Protein AF-A0AAW7YS02-F1 (afdb_monomer_lite)

InterPro domains:
  IPR007696 DNA mismatch repair protein MutS, core [PF05192] (86-128)
  IPR00786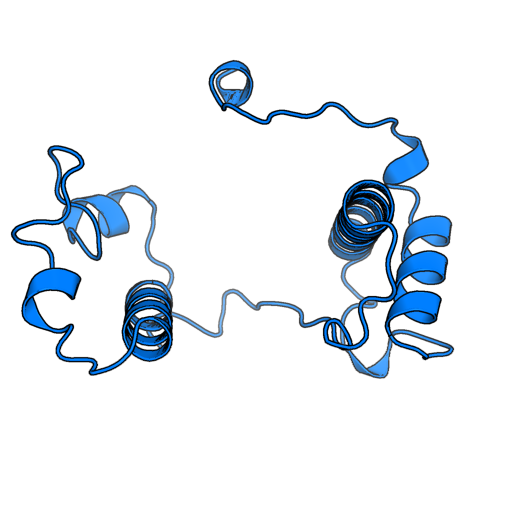0 DNA mismatch repair protein MutS, connector domain [PF05188] (4-68)
  IPR036187 DNA mismatch repair protein MutS, core domain superfamily [SSF48334] (83-128)
  IPR036678 MutS, connector domain superfamily [G3DSA:3.30.420.110] (1-76)
  IPR036678 MutS, connector domain superfamily [SSF53150] (12-96)
  IPR045076 DNA mismatch repair MutS [PTHR11361] (10-128)

Structure (mmCIF, N/CA/C/O backbone):
data_AF-A0AAW7YS02-F1
#
_entry.id   AF-A0AAW7YS02-F1
#
loop_
_atom_site.group_PDB
_atom_site.id
_atom_site.type_symbol
_atom_site.label_atom_id
_atom_site.label_alt_id
_atom_site.label_comp_id
_atom_site.label_asym_id
_atom_site.label_entity_id
_atom_site.label_seq_id
_atom_site.pdbx_PDB_ins_code
_atom_site.Cartn_x
_atom_site.Cartn_y
_atom_site.Cartn_z
_atom_site.occupancy
_atom_site.B_iso_or_equiv
_atom_site.auth_seq_id
_atom_site.auth_comp_id
_atom_site.auth_asym_id
_atom_site.auth_atom_id
_atom_site.pdbx_PDB_model_num
ATOM 1 N N . SER A 1 1 ? 22.810 3.165 9.336 1.00 63.69 1 SER A N 1
ATOM 2 C CA . SER A 1 1 ? 21.941 2.077 8.844 1.00 63.69 1 SER A CA 1
ATOM 3 C C . SER A 1 1 ? 21.415 2.472 7.471 1.00 63.69 1 SER A C 1
ATOM 5 O O . SER A 1 1 ? 21.149 3.651 7.264 1.00 63.69 1 SER A O 1
ATOM 7 N N . GLU A 1 2 ? 21.304 1.530 6.529 1.00 58.25 2 GLU A N 1
ATOM 8 C CA . GLU A 1 2 ? 20.972 1.745 5.098 1.00 58.25 2 GLU A CA 1
ATOM 9 C C . GLU A 1 2 ? 19.695 2.572 4.839 1.00 58.25 2 GLU A C 1
ATOM 11 O O . GLU A 1 2 ? 19.515 3.148 3.770 1.00 58.25 2 GLU A O 1
ATOM 16 N N . LEU A 1 3 ? 18.833 2.706 5.847 1.00 61.81 3 LEU A N 1
ATOM 17 C CA . LEU A 1 3 ? 17.582 3.458 5.795 1.00 61.81 3 LEU A CA 1
ATOM 18 C C . LEU A 1 3 ? 17.759 4.982 5.646 1.00 61.81 3 LEU A C 1
ATOM 20 O O . LEU A 1 3 ? 16.847 5.647 5.163 1.00 61.81 3 LEU A O 1
ATOM 24 N N . GLN A 1 4 ? 18.914 5.551 6.011 1.00 66.25 4 GLN A N 1
ATOM 25 C CA . GLN A 1 4 ? 19.155 7.003 5.910 1.00 66.25 4 GLN A CA 1
ATOM 26 C C . GLN A 1 4 ? 19.288 7.515 4.466 1.00 66.25 4 GLN A C 1
ATOM 28 O O . GLN A 1 4 ? 19.169 8.716 4.236 1.00 66.25 4 GLN A O 1
ATOM 33 N N . ALA A 1 5 ? 19.515 6.626 3.494 1.00 70.62 5 ALA A N 1
ATOM 34 C CA . ALA A 1 5 ? 19.680 6.993 2.089 1.00 70.62 5 ALA A CA 1
ATOM 35 C C . ALA A 1 5 ? 18.346 7.213 1.344 1.00 70.62 5 ALA A C 1
ATOM 37 O O . ALA A 1 5 ? 18.346 7.698 0.211 1.00 70.62 5 ALA A O 1
ATOM 38 N N . TYR A 1 6 ? 17.203 6.874 1.953 1.00 72.69 6 TYR A N 1
ATOM 39 C CA . TYR A 1 6 ? 15.895 6.990 1.307 1.00 72.69 6 TYR A CA 1
ATOM 40 C C . TYR A 1 6 ? 15.325 8.405 1.431 1.00 72.69 6 TYR A C 1
ATOM 42 O O . TYR A 1 6 ? 15.066 8.918 2.523 1.00 72.69 6 TYR A O 1
ATOM 50 N N . LYS A 1 7 ? 15.071 9.039 0.282 1.00 74.50 7 LYS A N 1
ATOM 51 C CA . LYS A 1 7 ? 14.380 10.330 0.222 1.00 74.50 7 LYS A CA 1
ATOM 52 C C . LYS A 1 7 ? 12.944 10.160 0.734 1.00 74.50 7 LYS A C 1
ATOM 54 O O . LYS A 1 7 ? 12.230 9.279 0.270 1.00 74.50 7 LYS A O 1
ATOM 59 N N . GLY A 1 8 ? 12.527 11.011 1.671 1.00 77.00 8 GLY A N 1
ATOM 60 C CA . GLY A 1 8 ? 11.202 10.929 2.299 1.00 77.00 8 GLY A CA 1
ATOM 61 C C . GLY A 1 8 ? 11.150 10.109 3.592 1.00 77.00 8 GLY A C 1
ATOM 62 O O . GLY A 1 8 ? 10.062 9.914 4.127 1.00 77.00 8 GLY A O 1
ATOM 63 N N . LEU A 1 9 ? 12.296 9.663 4.127 1.00 84.81 9 LEU A N 1
ATOM 64 C CA . LEU A 1 9 ? 12.353 9.059 5.457 1.00 84.81 9 LEU A CA 1
ATOM 65 C C . LEU A 1 9 ? 11.858 10.063 6.512 1.00 84.81 9 LEU A C 1
ATOM 67 O O . LEU A 1 9 ? 12.483 11.102 6.738 1.00 84.81 9 LEU A O 1
ATOM 71 N N . ARG A 1 10 ? 10.748 9.737 7.176 1.00 84.75 10 ARG A N 1
ATOM 72 C CA . ARG A 1 10 ? 10.177 10.539 8.261 1.00 84.75 10 ARG A CA 1
ATOM 73 C C . ARG A 1 10 ? 10.207 9.736 9.552 1.00 84.75 10 ARG A C 1
ATOM 75 O O . ARG A 1 10 ? 9.611 8.668 9.637 1.00 84.75 10 ARG A O 1
ATOM 82 N N . ARG A 1 11 ? 10.897 10.262 10.563 1.00 84.94 11 ARG A N 1
ATOM 83 C CA . ARG A 1 11 ? 10.845 9.708 11.917 1.00 84.94 11 ARG A CA 1
ATOM 84 C C . ARG A 1 11 ? 9.594 10.239 12.608 1.00 84.94 11 ARG A C 1
ATOM 86 O O . ARG A 1 11 ? 9.372 11.448 12.611 1.00 84.94 11 ARG A O 1
ATOM 93 N N . LEU A 1 12 ? 8.799 9.330 13.150 1.00 85.94 12 LEU A N 1
ATOM 94 C CA . LEU A 1 12 ? 7.547 9.624 13.843 1.00 85.94 12 LEU A CA 1
ATOM 95 C C . LEU A 1 12 ? 7.706 9.314 15.331 1.00 85.94 12 LEU A C 1
ATOM 97 O O . LEU A 1 12 ? 8.626 8.581 15.715 1.00 85.94 12 LEU A O 1
ATOM 101 N N . GLY A 1 13 ? 6.858 9.916 16.162 1.00 86.62 13 GLY A N 1
ATOM 102 C CA . GLY A 1 13 ? 6.846 9.617 17.593 1.00 86.62 13 GLY A CA 1
ATOM 103 C C . GLY A 1 13 ? 6.348 8.196 17.854 1.00 86.62 13 GLY A C 1
ATOM 104 O O . GLY A 1 13 ? 5.510 7.692 17.116 1.00 86.62 13 GLY A O 1
ATOM 105 N N . GLU A 1 14 ? 6.826 7.545 18.917 1.00 87.19 14 GLU A N 1
ATOM 106 C CA . GLU A 1 14 ? 6.367 6.190 19.281 1.00 87.19 14 GLU A CA 1
ATOM 107 C C . GLU A 1 14 ? 4.854 6.141 19.544 1.00 87.19 14 GLU A C 1
ATOM 109 O O . GLU A 1 14 ? 4.191 5.170 19.191 1.00 87.19 14 GLU A O 1
ATOM 114 N N . TRP A 1 15 ? 4.296 7.232 20.075 1.00 87.06 15 TRP A N 1
ATOM 115 C CA . TRP A 1 15 ? 2.863 7.400 20.320 1.00 87.06 15 TRP A CA 1
ATOM 116 C C . TRP A 1 15 ? 2.011 7.341 19.041 1.00 87.06 15 TRP A C 1
ATOM 118 O O . TRP A 1 15 ? 0.847 6.954 19.101 1.00 87.06 15 TRP A O 1
ATOM 128 N N . GLU A 1 16 ? 2.574 7.655 17.868 1.00 87.94 16 GLU A N 1
ATOM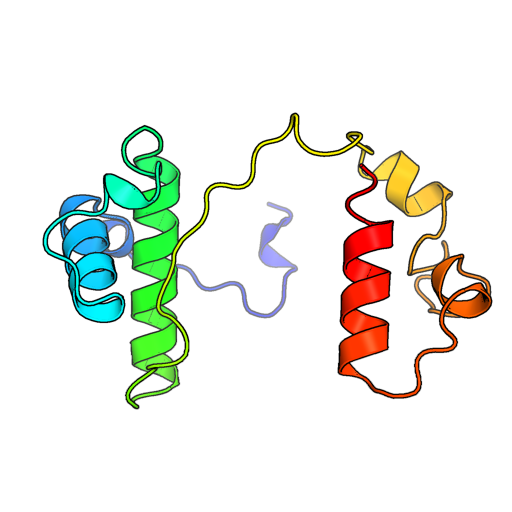 129 C CA . GLU A 1 16 ? 1.852 7.542 16.591 1.00 87.94 16 GLU A CA 1
ATOM 130 C C . GLU A 1 16 ? 1.584 6.079 16.202 1.00 87.94 16 GLU A C 1
ATOM 132 O O . GLU A 1 16 ? 0.700 5.812 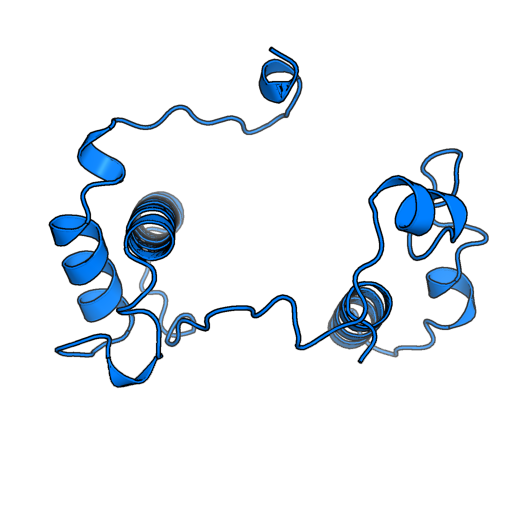15.390 1.00 87.94 16 GLU A O 1
ATOM 137 N N . TYR A 1 17 ? 2.304 5.131 16.811 1.00 92.81 17 TYR A N 1
ATOM 138 C CA . TYR A 1 17 ? 2.157 3.690 16.598 1.00 92.81 17 TYR A CA 1
ATOM 139 C C . TYR A 1 17 ? 1.333 3.003 17.699 1.00 92.81 17 TYR A C 1
ATOM 141 O O . TYR A 1 17 ? 1.270 1.772 17.751 1.00 92.81 17 TYR A O 1
ATOM 149 N N . GLU A 1 18 ? 0.690 3.756 18.594 1.00 96.06 18 GLU A N 1
ATOM 150 C CA . GLU A 1 18 ? -0.146 3.169 19.639 1.00 96.06 18 GLU A CA 1
ATOM 151 C C . GLU A 1 18 ? -1.380 2.476 19.038 1.00 96.06 18 GLU A C 1
ATOM 153 O O . GLU A 1 18 ? -2.169 3.079 18.306 1.00 96.06 18 GLU A O 1
ATOM 158 N N . LEU A 1 19 ? -1.575 1.198 19.379 1.00 96.19 19 LEU A N 1
ATOM 159 C CA . LEU A 1 19 ? -2.641 0.362 18.815 1.00 96.19 19 LEU A CA 1
ATOM 160 C C . LEU A 1 19 ? -4.042 0.943 19.058 1.00 96.19 19 LEU A C 1
ATOM 162 O O . LEU A 1 19 ? -4.877 0.942 18.155 1.00 96.19 19 LEU A O 1
ATOM 166 N N . ALA A 1 20 ? -4.296 1.466 20.260 1.00 95.38 20 ALA A N 1
ATOM 167 C CA . ALA A 1 20 ? -5.588 2.051 20.611 1.00 95.38 20 ALA A CA 1
ATOM 168 C C . ALA A 1 20 ? -5.906 3.283 19.745 1.00 95.38 20 ALA A C 1
ATOM 170 O O . ALA A 1 20 ? -7.028 3.429 19.250 1.00 95.38 20 ALA A O 1
ATOM 171 N N . ASN A 1 21 ? -4.907 4.140 19.502 1.00 95.12 21 ASN A N 1
ATOM 172 C CA . ASN A 1 21 ? -5.059 5.281 18.606 1.00 95.12 21 ASN A CA 1
ATOM 173 C C . ASN A 1 21 ? -5.275 4.821 17.158 1.00 95.12 21 ASN A C 1
ATOM 175 O O . ASN A 1 21 ? -6.195 5.294 16.492 1.00 95.12 21 ASN A O 1
ATOM 179 N N . ALA A 1 22 ? -4.498 3.840 16.693 1.00 96.50 22 ALA A N 1
ATOM 180 C CA . ALA A 1 22 ? -4.638 3.284 15.352 1.00 96.50 22 ALA A CA 1
ATOM 181 C C . ALA A 1 22 ? -6.045 2.725 15.091 1.00 96.50 22 ALA A C 1
ATOM 183 O O . ALA A 1 22 ? -6.667 3.059 14.084 1.00 96.50 22 ALA A O 1
ATOM 184 N N . GLN A 1 23 ? -6.590 1.938 16.023 1.00 96.62 23 GLN A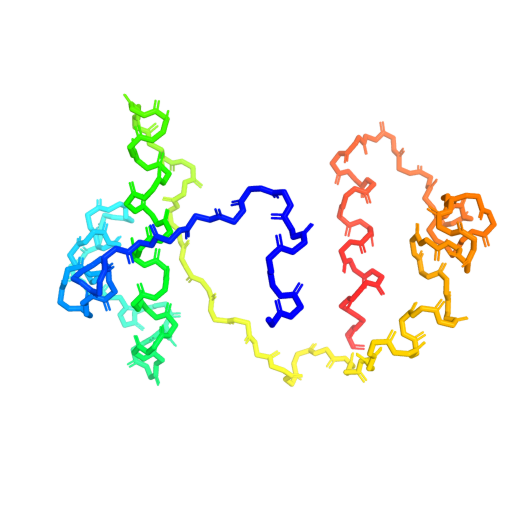 N 1
ATOM 185 C CA . GLN A 1 23 ? -7.954 1.415 15.926 1.00 96.62 23 GLN A CA 1
ATOM 186 C C . GLN A 1 23 ? -8.992 2.533 15.855 1.00 96.62 23 GLN A C 1
ATOM 188 O O . GLN A 1 23 ? -9.922 2.451 15.054 1.00 96.62 23 GLN A O 1
ATOM 193 N N . LYS A 1 24 ? -8.843 3.584 16.667 1.00 96.56 24 LYS A N 1
ATOM 194 C CA . LYS A 1 24 ? -9.745 4.740 16.653 1.00 96.56 24 LYS A CA 1
ATOM 195 C C . LYS A 1 24 ? -9.709 5.462 15.305 1.00 96.56 24 LYS A C 1
ATOM 197 O O . LYS A 1 24 ? -10.764 5.682 14.713 1.00 96.56 24 LYS A O 1
ATOM 202 N N . VAL A 1 25 ? -8.513 5.798 14.817 1.00 96.50 25 VAL A N 1
ATOM 203 C CA . VAL A 1 25 ? -8.312 6.516 13.548 1.00 96.50 25 VAL A CA 1
ATOM 204 C C . VAL A 1 25 ? -8.858 5.706 12.372 1.00 96.50 25 VAL A C 1
ATOM 206 O O . VAL A 1 25 ? -9.594 6.245 11.546 1.00 96.50 25 VAL A O 1
ATOM 209 N N . LEU A 1 26 ? -8.560 4.406 12.316 1.00 97.19 26 LEU A N 1
ATOM 210 C CA . LEU A 1 26 ? -9.009 3.531 11.232 1.00 97.19 26 LEU A CA 1
ATOM 211 C C . LEU A 1 26 ? -10.526 3.310 11.255 1.00 97.19 26 LEU A C 1
ATOM 213 O O . LEU A 1 26 ? -11.164 3.428 10.212 1.00 97.19 26 LEU A O 1
ATOM 217 N N . ASN A 1 27 ? -11.128 3.062 12.424 1.00 97.06 27 ASN A N 1
ATOM 218 C CA . ASN A 1 27 ? -12.586 2.944 12.544 1.00 97.06 27 ASN A CA 1
ATOM 219 C C . ASN A 1 27 ? -13.299 4.236 12.129 1.00 97.06 27 ASN A C 1
ATOM 221 O O . ASN A 1 27 ? -14.293 4.182 11.406 1.00 97.06 27 ASN A O 1
ATOM 225 N N . GLN A 1 28 ? -12.775 5.396 12.535 1.00 96.56 28 GLN A N 1
ATOM 226 C CA . GLN A 1 28 ? -13.324 6.692 12.138 1.00 96.56 28 GLN A CA 1
ATOM 227 C C . GLN A 1 28 ? -13.218 6.921 10.625 1.00 96.56 28 GLN A C 1
ATOM 229 O O . GLN A 1 28 ? -14.174 7.395 10.018 1.00 96.56 28 GLN A O 1
ATOM 234 N N . GLN A 1 29 ? -12.077 6.581 10.021 1.00 97.38 29 GLN A N 1
ATOM 235 C CA . GLN A 1 29 ? -11.848 6.725 8.583 1.00 97.38 29 GLN A CA 1
ATOM 236 C C . GLN A 1 29 ? -12.769 5.818 7.754 1.00 97.38 29 GLN A C 1
ATOM 238 O O . GLN A 1 29 ? -13.336 6.260 6.759 1.00 97.38 29 GLN A O 1
ATOM 243 N N . ILE A 1 30 ? -12.899 4.553 8.155 1.00 96.19 30 ILE A N 1
ATOM 244 C CA . ILE A 1 30 ? -13.647 3.522 7.422 1.00 96.19 30 ILE A CA 1
ATOM 245 C C . ILE A 1 30 ? -15.158 3.602 7.713 1.00 96.19 30 ILE A C 1
ATOM 247 O O . ILE A 1 30 ? -15.972 3.156 6.908 1.00 96.19 30 ILE A O 1
ATOM 251 N N . GLY A 1 31 ? -15.551 4.204 8.840 1.00 95.25 31 GLY A N 1
ATOM 252 C CA . GLY A 1 31 ? -16.949 4.330 9.257 1.00 95.25 31 GLY A CA 1
ATOM 253 C C . GLY A 1 31 ? -17.487 3.094 9.985 1.00 95.25 31 GLY A C 1
ATOM 254 O O . GLY A 1 31 ? -18.681 2.803 9.910 1.00 95.25 31 GLY A O 1
ATOM 255 N N . THR A 1 32 ? -16.627 2.357 10.690 1.00 95.31 32 THR A N 1
ATOM 256 C CA . THR A 1 32 ? -16.980 1.130 11.425 1.00 95.31 32 THR A CA 1
ATOM 257 C C . THR A 1 32 ? -16.836 1.298 12.934 1.00 95.31 32 THR A C 1
ATOM 259 O O . THR A 1 32 ? -16.161 2.201 13.416 1.00 95.31 32 THR A O 1
ATOM 262 N N . ARG A 1 33 ? -17.491 0.423 13.710 1.00 94.25 33 ARG A N 1
ATOM 263 C CA . ARG A 1 33 ? -17.296 0.354 15.174 1.00 94.25 33 ARG A CA 1
ATOM 264 C C . ARG A 1 33 ? -16.100 -0.513 15.562 1.00 94.25 33 ARG A C 1
ATOM 266 O O . ARG A 1 33 ? -15.413 -0.206 16.529 1.00 94.25 33 ARG A O 1
ATOM 273 N N . HIS A 1 34 ? -15.883 -1.585 14.807 1.00 93.62 34 HIS A N 1
ATOM 274 C CA . HIS A 1 34 ? -14.792 -2.531 14.988 1.00 93.62 34 HIS A CA 1
ATOM 275 C C . HIS A 1 34 ? -14.236 -2.936 13.623 1.00 93.62 34 HIS A C 1
ATOM 277 O O . HIS A 1 34 ? -14.941 -2.852 12.615 1.00 93.62 34 HIS A O 1
ATOM 283 N N . LEU A 1 35 ? -12.985 -3.396 13.606 1.00 94.56 35 LEU A N 1
ATOM 284 C CA . LEU A 1 35 ? -12.278 -3.791 12.386 1.00 94.56 35 LEU A CA 1
ATOM 285 C C . LEU A 1 35 ? -12.309 -5.309 12.134 1.00 94.56 35 LEU A C 1
ATOM 287 O O . LEU A 1 35 ? -11.702 -5.773 11.173 1.00 94.56 35 LEU A O 1
ATOM 291 N N . ASP A 1 36 ? -13.022 -6.087 12.956 1.00 91.50 36 ASP A N 1
ATOM 292 C CA . ASP A 1 36 ? -13.020 -7.558 12.886 1.00 91.50 36 ASP A CA 1
ATOM 293 C C . ASP A 1 36 ? -13.480 -8.089 11.521 1.00 91.50 36 ASP A C 1
ATOM 295 O O . ASP A 1 36 ? -12.945 -9.074 11.018 1.00 91.50 36 ASP A O 1
ATOM 299 N N . GLY A 1 37 ? -14.404 -7.379 10.863 1.00 90.81 37 GLY A N 1
ATOM 300 C CA . GLY A 1 37 ? -14.878 -7.715 9.516 1.00 90.81 37 GLY A CA 1
ATOM 301 C C . GLY A 1 37 ? -13.816 -7.613 8.413 1.00 90.81 37 GLY A C 1
ATOM 302 O O . GLY A 1 37 ? -14.047 -8.107 7.314 1.00 90.81 37 GLY A O 1
ATOM 303 N N . PHE A 1 38 ? -12.658 -7.007 8.693 1.00 93.00 38 PHE A N 1
ATOM 304 C CA . PHE A 1 38 ? -11.534 -6.898 7.757 1.00 93.00 38 PHE A CA 1
ATOM 305 C C . PHE A 1 38 ? -10.450 -7.964 7.982 1.00 93.00 38 PHE A C 1
ATOM 307 O O . PHE A 1 38 ? -9.452 -7.974 7.265 1.00 93.00 38 PHE A O 1
ATOM 314 N N . GLY A 1 39 ? -10.608 -8.845 8.981 1.00 91.75 39 GLY A N 1
ATOM 315 C CA . GLY A 1 39 ? -9.625 -9.895 9.284 1.00 91.75 39 GLY A CA 1
ATOM 316 C C . GLY A 1 39 ? -8.281 -9.366 9.796 1.00 91.75 39 GLY A C 1
ATOM 317 O O . GLY A 1 39 ? -7.274 -10.061 9.736 1.00 91.75 39 GLY A O 1
ATOM 318 N N . VAL A 1 40 ? -8.243 -8.123 10.281 1.00 93.75 40 VAL A N 1
ATOM 319 C CA . VAL A 1 40 ? -7.005 -7.443 10.694 1.00 93.75 40 VAL A CA 1
ATOM 320 C C . VAL A 1 40 ? -6.690 -7.592 12.188 1.00 93.75 40 VAL A C 1
ATOM 322 O O . VAL A 1 40 ? -5.585 -7.267 12.618 1.00 93.75 40 VAL A O 1
ATOM 325 N N . SER A 1 41 ? -7.639 -8.083 12.991 1.00 89.88 41 SER A N 1
ATOM 326 C CA . SER A 1 41 ? -7.533 -8.140 14.458 1.00 89.88 41 SER A CA 1
ATOM 327 C C . SER A 1 41 ? -6.380 -9.020 14.960 1.00 89.88 41 SER A C 1
ATOM 329 O O . SER A 1 41 ? -5.850 -8.774 16.040 1.00 89.88 41 SER A O 1
ATOM 331 N N . GLU A 1 42 ? -5.937 -9.994 14.161 1.00 92.31 42 GLU A N 1
ATOM 332 C CA . GLU A 1 42 ? -4.793 -10.867 14.469 1.00 92.31 42 GLU A CA 1
ATOM 333 C C . GLU A 1 42 ? -3.426 -10.190 14.235 1.00 92.31 42 GLU A C 1
ATOM 335 O O . GLU A 1 42 ? -2.384 -10.750 14.576 1.00 92.31 42 GLU A O 1
ATOM 340 N N . TYR A 1 43 ? -3.409 -8.966 13.693 1.00 94.88 43 TYR A N 1
ATOM 341 C CA . TYR A 1 43 ? -2.195 -8.273 13.253 1.00 94.88 43 TYR A CA 1
ATOM 342 C C . TYR A 1 43 ? -2.014 -6.906 13.941 1.00 94.88 43 TYR A C 1
ATOM 344 O O . TYR A 1 43 ? -2.003 -5.869 13.270 1.00 94.88 43 TYR A O 1
ATOM 352 N N . PRO A 1 44 ? -1.818 -6.858 15.274 1.00 95.06 44 PRO A N 1
ATOM 353 C CA . PRO A 1 44 ? -1.753 -5.602 16.029 1.00 95.06 44 PRO A CA 1
ATOM 354 C C . PRO A 1 44 ? -0.621 -4.675 15.563 1.00 95.06 44 PRO A C 1
ATOM 356 O O . PRO A 1 44 ? -0.820 -3.469 15.457 1.00 95.06 44 PRO A O 1
ATOM 359 N N . LEU A 1 45 ? 0.546 -5.224 15.208 1.00 95.25 45 LEU A N 1
ATOM 360 C CA . LEU A 1 45 ? 1.665 -4.429 14.687 1.00 95.25 45 LEU A CA 1
ATOM 361 C C . LEU A 1 45 ? 1.348 -3.800 13.321 1.00 95.25 45 LEU A C 1
ATOM 363 O O . LEU A 1 45 ? 1.696 -2.645 13.076 1.00 95.25 45 LEU A O 1
ATOM 367 N N . ALA A 1 46 ? 0.662 -4.539 12.443 1.00 95.06 46 ALA A N 1
ATOM 368 C CA . ALA A 1 46 ? 0.231 -4.019 11.147 1.00 95.06 46 ALA A CA 1
ATOM 369 C C . ALA A 1 46 ? -0.842 -2.936 11.321 1.00 95.06 46 ALA A C 1
ATOM 371 O O . ALA A 1 46 ? -0.791 -1.910 10.645 1.00 95.06 46 ALA A O 1
ATOM 372 N N . LEU A 1 47 ? -1.761 -3.122 12.275 1.00 96.12 47 LEU A N 1
ATOM 373 C CA . LEU A 1 47 ? -2.755 -2.119 12.657 1.00 96.12 47 LEU A CA 1
ATOM 374 C C . LEU A 1 47 ? -2.110 -0.816 13.116 1.00 96.12 47 LEU A C 1
ATOM 376 O O . LEU A 1 47 ? -2.469 0.246 12.614 1.00 96.12 47 LEU A O 1
ATOM 380 N N . SER A 1 48 ? -1.144 -0.899 14.030 1.00 96.69 48 SER A N 1
ATOM 381 C CA . SER A 1 48 ? -0.379 0.253 14.510 1.00 96.69 48 SER A CA 1
ATOM 382 C C . SER A 1 48 ? 0.280 1.019 13.361 1.00 96.69 48 SER A C 1
ATOM 384 O O . SER A 1 48 ? 0.154 2.240 13.276 1.00 96.69 48 SER A O 1
ATOM 386 N N . ALA A 1 49 ? 0.928 0.308 12.433 1.00 96.06 49 ALA A N 1
ATOM 387 C CA . ALA A 1 49 ? 1.541 0.921 11.256 1.00 96.06 49 ALA A CA 1
ATOM 388 C C . ALA A 1 49 ? 0.503 1.568 10.318 1.00 96.06 49 ALA A C 1
ATOM 390 O O . ALA A 1 49 ? 0.714 2.681 9.837 1.00 96.06 49 ALA A O 1
ATOM 391 N N . ALA A 1 50 ? -0.633 0.906 10.085 1.00 96.75 50 ALA A N 1
ATOM 392 C CA . ALA A 1 50 ? -1.712 1.428 9.250 1.00 96.75 50 ALA A CA 1
ATOM 393 C C . ALA A 1 50 ? -2.364 2.681 9.857 1.00 96.75 50 ALA A C 1
ATOM 395 O O . ALA A 1 50 ? -2.638 3.638 9.135 1.00 96.75 50 ALA A O 1
ATOM 396 N N . GLY A 1 51 ? -2.574 2.709 11.176 1.00 96.38 51 GLY A N 1
ATOM 397 C CA . GLY A 1 51 ? -3.095 3.881 11.881 1.00 96.38 51 GLY A CA 1
ATOM 398 C C . GLY A 1 51 ? -2.155 5.079 11.785 1.00 96.38 51 GLY A C 1
ATOM 399 O O . GLY A 1 51 ? -2.592 6.175 11.438 1.00 96.38 51 GLY A O 1
ATOM 400 N N . CYS A 1 52 ? -0.859 4.847 11.995 1.00 96.06 52 CYS A N 1
ATOM 401 C CA . CYS A 1 52 ? 0.184 5.853 11.820 1.00 96.06 52 CYS A CA 1
ATOM 402 C C . CYS A 1 52 ? 0.201 6.421 10.386 1.00 96.06 52 CYS A C 1
ATOM 404 O O . CYS A 1 52 ? 0.183 7.638 10.182 1.00 96.06 52 CYS A O 1
ATOM 406 N N . LEU A 1 53 ? 0.141 5.547 9.374 1.00 95.69 53 LEU A N 1
ATOM 407 C CA . LEU A 1 53 ? 0.038 5.959 7.973 1.00 95.69 53 LEU A CA 1
ATOM 408 C C . LEU A 1 53 ? -1.228 6.788 7.716 1.00 95.69 53 LEU A C 1
ATOM 410 O O . LEU A 1 53 ? -1.159 7.821 7.053 1.00 95.69 53 LEU A O 1
ATOM 414 N N . MET A 1 54 ? -2.375 6.369 8.251 1.00 96.44 54 MET A N 1
ATOM 415 C CA . MET A 1 54 ? -3.641 7.074 8.057 1.00 96.44 54 MET A CA 1
ATOM 416 C C . MET A 1 54 ? -3.620 8.473 8.681 1.00 96.44 54 MET A C 1
ATOM 418 O O . MET A 1 54 ? -4.038 9.434 8.036 1.00 96.44 54 MET A O 1
ATOM 422 N N . GLN A 1 55 ? -3.067 8.607 9.888 1.00 94.62 55 GLN A N 1
ATOM 423 C CA . GLN A 1 55 ? -2.853 9.897 10.548 1.00 94.62 55 GLN A CA 1
ATOM 424 C C . GLN A 1 55 ? -2.023 10.828 9.651 1.00 94.62 55 GLN A C 1
ATOM 426 O O . GLN A 1 55 ? -2.407 11.968 9.397 1.00 94.62 55 GLN A O 1
ATOM 431 N N . TYR A 1 56 ? -0.934 10.313 9.072 1.00 93.31 56 TYR A N 1
ATOM 432 C CA . TYR A 1 56 ? -0.094 11.094 8.169 1.00 93.31 56 TYR A CA 1
ATOM 433 C C . TYR A 1 56 ? -0.816 11.536 6.890 1.00 93.31 56 TYR A C 1
ATOM 435 O O . TYR A 1 56 ? -0.665 12.678 6.440 1.00 93.31 56 TYR A O 1
ATOM 443 N N . VAL A 1 57 ? -1.610 10.652 6.285 1.00 94.81 57 VAL A N 1
ATOM 444 C CA . VAL A 1 57 ? -2.397 10.999 5.094 1.00 94.81 57 VAL A CA 1
ATOM 445 C C . VAL A 1 57 ? -3.432 12.078 5.438 1.00 94.81 57 VAL A C 1
ATOM 447 O O . VAL A 1 57 ? -3.582 13.036 4.680 1.00 94.81 57 VAL A O 1
ATOM 450 N N . GLN A 1 58 ? -4.088 11.996 6.599 1.00 94.44 58 GLN A N 1
ATOM 451 C CA . GLN A 1 58 ? -5.018 13.032 7.065 1.00 94.44 58 GLN A CA 1
ATOM 452 C C . GLN A 1 58 ? -4.315 14.384 7.271 1.00 94.44 58 GLN A C 1
ATOM 454 O O . GLN A 1 58 ? -4.799 15.406 6.777 1.00 94.44 58 GLN A O 1
ATOM 459 N N . ASP A 1 59 ? -3.142 14.393 7.909 1.00 93.00 59 ASP A N 1
ATOM 460 C CA . ASP A 1 59 ? -2.363 15.610 8.173 1.00 93.00 59 ASP A CA 1
ATOM 461 C C . ASP A 1 59 ? -1.872 16.306 6.896 1.00 93.00 59 ASP A C 1
ATOM 463 O O . ASP A 1 59 ? -1.791 17.541 6.843 1.00 93.00 59 ASP A O 1
ATOM 467 N N . THR A 1 60 ? -1.527 15.520 5.871 1.00 93.38 60 THR A N 1
ATOM 468 C CA . THR A 1 60 ? -0.993 16.027 4.598 1.00 93.38 60 THR A CA 1
ATOM 469 C C . THR A 1 60 ? -2.080 16.461 3.625 1.00 93.38 60 THR A C 1
ATOM 471 O O . THR A 1 60 ? -1.927 17.502 2.989 1.00 93.38 60 THR A O 1
ATOM 474 N N . GLN A 1 61 ? -3.178 15.709 3.509 1.00 95.38 61 GLN A N 1
ATOM 475 C CA . GLN A 1 61 ? -4.255 16.025 2.564 1.00 95.38 61 GLN A CA 1
ATOM 476 C C . GLN A 1 61 ? -5.265 17.033 3.122 1.00 95.38 61 GLN A C 1
ATOM 478 O O . GLN A 1 61 ? -5.888 17.755 2.343 1.00 95.38 61 GLN A O 1
ATOM 483 N N . ARG A 1 62 ? -5.445 17.079 4.453 1.00 93.25 62 ARG A N 1
ATOM 484 C CA . ARG A 1 62 ? -6.352 17.992 5.184 1.00 93.25 62 ARG A CA 1
ATOM 485 C C . ARG A 1 62 ? -7.769 18.093 4.606 1.00 93.25 62 ARG A C 1
ATOM 487 O O . ARG A 1 62 ? -8.431 19.121 4.718 1.00 93.25 62 ARG A O 1
ATOM 494 N N . THR A 1 63 ? -8.235 17.023 3.978 1.00 95.50 63 THR A N 1
ATOM 495 C CA . THR A 1 63 ? -9.548 16.904 3.339 1.00 95.50 63 THR A CA 1
ATOM 496 C C . THR A 1 63 ? -10.134 15.536 3.664 1.00 95.50 63 THR A C 1
ATOM 498 O O . THR A 1 63 ? -9.418 14.632 4.096 1.00 95.50 63 THR A O 1
ATOM 501 N N . ALA A 1 64 ? -11.449 15.377 3.499 1.00 93.38 64 ALA A N 1
ATOM 502 C CA . ALA A 1 64 ? -12.082 14.073 3.665 1.00 93.38 64 ALA A CA 1
ATOM 503 C C . ALA A 1 64 ? -11.574 13.088 2.596 1.00 93.38 64 ALA A C 1
ATOM 505 O O . ALA A 1 64 ? -11.437 13.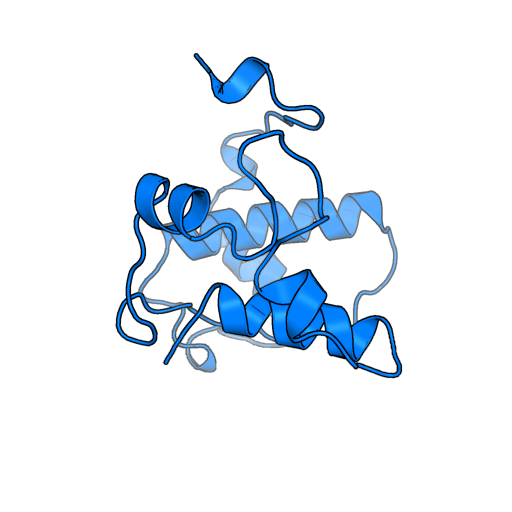448 1.427 1.00 93.38 64 ALA A O 1
ATOM 506 N N . LEU A 1 65 ? -11.347 11.831 2.986 1.00 96.88 65 LEU A N 1
ATOM 507 C CA . LEU A 1 65 ? -10.782 10.784 2.123 1.00 96.88 65 LEU A CA 1
ATOM 508 C C . LEU A 1 65 ? -11.781 9.630 1.917 1.00 96.88 65 LEU A C 1
ATOM 510 O O . LEU A 1 65 ? -11.481 8.497 2.281 1.00 96.88 65 LEU A O 1
ATOM 514 N N . PRO A 1 66 ? -12.974 9.869 1.337 1.00 95.88 66 PRO A N 1
ATOM 515 C CA . PRO A 1 66 ? -14.039 8.858 1.259 1.00 95.88 66 PRO A CA 1
ATOM 516 C C . PRO A 1 66 ? -13.684 7.638 0.390 1.00 95.88 66 PRO A C 1
ATOM 518 O O . PRO A 1 66 ? -14.366 6.620 0.438 1.00 95.88 66 PRO A O 1
ATOM 521 N N . HIS A 1 67 ? -12.626 7.738 -0.418 1.00 96.19 67 HIS A N 1
ATOM 522 C CA . HIS A 1 67 ? -12.129 6.657 -1.267 1.00 96.19 67 HIS A CA 1
ATOM 523 C C . HIS A 1 67 ? -11.259 5.638 -0.511 1.00 96.19 67 HIS A C 1
ATOM 525 O O . HIS A 1 67 ? -10.994 4.566 -1.048 1.00 96.19 67 HIS A O 1
ATOM 531 N N . ILE A 1 68 ? -10.820 5.946 0.715 1.00 96.50 68 ILE A N 1
ATOM 532 C CA . ILE A 1 68 ? -10.124 5.005 1.602 1.00 96.50 68 ILE A CA 1
ATOM 533 C C . ILE A 1 68 ? -11.155 4.477 2.597 1.00 96.50 68 ILE A C 1
ATOM 535 O O . ILE A 1 68 ? -11.422 5.104 3.621 1.00 96.50 68 ILE A O 1
ATOM 539 N N . ASN A 1 69 ? -11.767 3.346 2.260 1.00 95.19 69 ASN A N 1
ATOM 540 C CA . ASN A 1 69 ? -12.934 2.804 2.960 1.00 95.19 69 ASN A CA 1
ATOM 541 C C . ASN A 1 69 ? -12.794 1.318 3.330 1.00 95.19 69 ASN A C 1
ATOM 543 O O . ASN A 1 69 ? -13.761 0.695 3.758 1.00 95.19 69 ASN A O 1
ATOM 547 N N . ALA A 1 70 ? -11.607 0.741 3.155 1.00 95.06 70 ALA A N 1
ATOM 548 C CA . ALA A 1 70 ? -11.317 -0.636 3.517 1.00 95.06 70 ALA A CA 1
ATOM 549 C C . ALA A 1 70 ? -9.837 -0.792 3.867 1.00 95.06 70 ALA A C 1
ATOM 551 O O . ALA A 1 70 ? -8.982 -0.050 3.380 1.00 95.06 70 ALA A O 1
ATOM 552 N N . ILE A 1 71 ? -9.549 -1.797 4.688 1.00 95.50 71 ILE A N 1
ATOM 553 C CA . ILE A 1 71 ? -8.206 -2.290 4.981 1.00 95.50 71 ILE A CA 1
ATOM 554 C C . ILE A 1 71 ? -8.200 -3.795 4.717 1.00 95.50 71 ILE A C 1
ATOM 556 O O . ILE A 1 71 ? -9.183 -4.475 4.995 1.00 95.50 71 ILE A O 1
ATOM 560 N N . ILE A 1 72 ? -7.127 -4.308 4.122 1.00 93.31 72 ILE A N 1
ATOM 561 C CA . ILE A 1 72 ? -7.014 -5.714 3.728 1.00 93.31 72 ILE A CA 1
ATOM 562 C C . ILE A 1 72 ? -5.657 -6.219 4.205 1.00 93.31 72 ILE A C 1
ATOM 564 O O . ILE A 1 72 ? -4.645 -5.543 4.014 1.00 93.31 72 ILE A O 1
ATOM 568 N N . VAL A 1 73 ? -5.635 -7.400 4.821 1.00 91.88 73 VAL A N 1
ATOM 569 C CA . VAL A 1 73 ? -4.388 -8.104 5.133 1.00 91.88 73 VAL A CA 1
ATOM 570 C C . VAL A 1 73 ? -3.897 -8.811 3.875 1.00 91.88 73 VAL A C 1
ATOM 572 O O . VAL A 1 73 ? -4.595 -9.660 3.323 1.00 91.88 73 VAL A O 1
ATOM 575 N N . GLU A 1 74 ? -2.685 -8.487 3.437 1.00 87.31 74 GLU A N 1
ATOM 576 C CA . GLU A 1 74 ? -2.016 -9.243 2.379 1.00 87.31 74 GLU A CA 1
ATOM 577 C C . GLU A 1 74 ? -1.363 -10.500 2.972 1.00 87.31 74 GLU A C 1
ATOM 579 O O . GLU A 1 74 ? -0.536 -10.412 3.883 1.00 87.31 74 GLU A O 1
ATOM 584 N N . SER A 1 75 ? -1.733 -11.679 2.461 1.00 82.38 75 SER A N 1
ATOM 585 C CA . SER A 1 75 ? -1.166 -12.955 2.906 1.00 82.38 75 SER A CA 1
ATOM 586 C C . SER A 1 75 ? -0.089 -13.445 1.947 1.00 82.38 75 SER A C 1
ATOM 588 O O . SER A 1 75 ? -0.267 -13.481 0.732 1.00 82.38 75 SER A O 1
ATOM 590 N N . GLN A 1 76 ? 1.023 -13.902 2.517 1.00 73.69 76 GLN A N 1
ATOM 591 C CA . GLN A 1 76 ? 2.162 -14.445 1.780 1.00 73.69 76 GLN A CA 1
ATOM 592 C C . GLN A 1 76 ? 1.841 -15.719 0.986 1.00 73.69 76 GLN A C 1
ATOM 594 O O . GLN A 1 76 ? 2.557 -16.021 0.039 1.00 73.69 76 GLN A O 1
ATOM 599 N N . ASN A 1 77 ? 0.768 -16.434 1.339 1.00 77.81 77 ASN A N 1
ATOM 600 C CA . ASN A 1 77 ? 0.347 -17.661 0.656 1.00 77.81 77 ASN A CA 1
ATOM 601 C C . ASN A 1 77 ? -0.555 -17.404 -0.562 1.00 77.81 77 ASN A C 1
ATOM 603 O O . ASN A 1 77 ? -1.006 -18.358 -1.188 1.00 77.81 77 ASN A O 1
ATOM 607 N N . GLN A 1 78 ? -0.874 -16.145 -0.873 1.00 79.06 78 GLN A N 1
ATOM 608 C CA . GLN A 1 78 ? -1.734 -15.801 -2.013 1.00 79.06 78 GLN A CA 1
ATOM 609 C C . GLN A 1 78 ? -0.972 -15.710 -3.337 1.00 79.06 78 GLN A C 1
ATOM 611 O O . GLN A 1 78 ? -1.608 -15.679 -4.386 1.00 79.06 78 GLN A O 1
ATOM 616 N N . PHE A 1 79 ? 0.361 -15.648 -3.282 1.00 82.88 79 PHE A N 1
ATOM 617 C CA . PHE A 1 79 ? 1.216 -15.417 -4.439 1.00 82.88 79 PHE A CA 1
ATOM 618 C C . PHE A 1 79 ? 2.509 -16.221 -4.325 1.00 82.88 79 PHE A C 1
ATOM 620 O O . PHE A 1 79 ? 2.992 -16.491 -3.221 1.00 82.88 79 PHE A O 1
ATOM 627 N N . ILE A 1 80 ? 3.125 -16.536 -5.462 1.00 84.88 80 ILE A N 1
ATOM 628 C CA . ILE A 1 80 ? 4.469 -17.114 -5.486 1.00 84.88 80 ILE A CA 1
ATOM 629 C C . ILE A 1 80 ? 5.451 -16.092 -4.908 1.00 84.88 80 ILE A C 1
ATOM 631 O O . ILE A 1 80 ? 5.605 -14.973 -5.410 1.00 84.88 80 ILE A O 1
ATOM 635 N N . GLN A 1 81 ? 6.160 -16.493 -3.854 1.00 82.31 81 GLN A N 1
ATOM 636 C CA . GLN A 1 81 ? 7.200 -15.662 -3.268 1.00 82.31 81 GLN A CA 1
ATOM 637 C C . GLN A 1 81 ? 8.441 -15.632 -4.153 1.00 82.31 81 GLN A C 1
ATOM 639 O O . GLN A 1 81 ? 9.183 -16.604 -4.261 1.00 82.31 81 GLN A O 1
ATOM 644 N N . LEU A 1 82 ? 8.695 -14.470 -4.744 1.00 83.81 82 LEU A N 1
ATOM 645 C CA . LEU A 1 82 ? 9.970 -14.160 -5.376 1.00 83.81 82 LEU A CA 1
ATOM 646 C C . LEU A 1 82 ? 10.849 -13.415 -4.369 1.00 83.81 82 LEU A C 1
ATOM 648 O O . LEU A 1 82 ? 10.407 -12.435 -3.763 1.00 83.81 82 LEU A O 1
ATOM 652 N N . ASP A 1 83 ? 12.096 -13.842 -4.186 1.00 87.81 83 ASP A N 1
ATOM 653 C CA . ASP A 1 83 ? 13.056 -13.057 -3.411 1.00 87.81 83 ASP A CA 1
ATOM 654 C C . ASP A 1 83 ? 13.494 -11.795 -4.189 1.00 87.81 83 ASP A C 1
ATOM 656 O O . ASP A 1 83 ? 13.188 -11.604 -5.373 1.00 87.81 83 ASP A O 1
ATOM 660 N N . ALA A 1 84 ? 14.167 -10.866 -3.505 1.00 84.69 84 ALA A N 1
ATOM 661 C CA . ALA A 1 84 ? 14.592 -9.608 -4.123 1.00 84.69 84 ALA A CA 1
ATOM 662 C C . ALA A 1 84 ? 15.556 -9.832 -5.303 1.00 84.69 84 ALA A C 1
ATOM 664 O O . ALA A 1 84 ? 15.484 -9.112 -6.300 1.00 84.69 84 ALA A O 1
ATOM 665 N N . THR A 1 85 ? 16.417 -10.848 -5.205 1.00 88.81 85 THR A N 1
ATOM 666 C CA . THR A 1 85 ? 17.389 -11.218 -6.240 1.00 88.81 85 THR A CA 1
ATOM 667 C C . THR A 1 85 ? 16.691 -11.740 -7.490 1.00 88.81 85 THR A C 1
ATOM 669 O O . THR A 1 85 ? 16.969 -11.270 -8.588 1.00 88.81 85 THR A O 1
ATOM 672 N N . SER A 1 86 ? 15.730 -12.644 -7.329 1.00 89.69 86 SER A N 1
ATOM 673 C CA . SER A 1 86 ? 14.917 -13.225 -8.394 1.00 89.69 86 SER A CA 1
ATOM 674 C C . SER A 1 86 ? 14.095 -12.148 -9.084 1.00 89.69 86 SER A C 1
ATOM 676 O O . SER A 1 86 ? 14.139 -12.053 -10.304 1.00 89.69 86 SER A O 1
ATOM 678 N N . ARG A 1 87 ? 13.428 -11.255 -8.334 1.00 87.56 87 ARG A N 1
ATOM 679 C CA . ARG A 1 87 ? 12.707 -10.112 -8.933 1.00 87.56 87 ARG A CA 1
ATOM 680 C C . ARG A 1 87 ? 13.611 -9.231 -9.793 1.00 87.56 87 ARG A C 1
ATOM 682 O O . ARG A 1 87 ? 13.194 -8.802 -10.865 1.00 87.56 87 ARG A O 1
ATOM 689 N N . LYS A 1 88 ? 14.832 -8.962 -9.323 1.00 87.62 88 LYS A N 1
ATOM 690 C CA . LYS A 1 88 ? 15.818 -8.158 -10.052 1.00 87.62 88 LYS A CA 1
ATOM 691 C C . LYS A 1 88 ? 16.339 -8.888 -11.295 1.00 87.62 88 LYS A C 1
ATOM 693 O O . LYS A 1 88 ? 16.402 -8.286 -12.357 1.00 87.62 88 LYS A O 1
ATOM 698 N N . ASN A 1 89 ? 16.676 -10.170 -11.172 1.00 92.88 89 ASN A N 1
ATOM 699 C CA . ASN A 1 89 ? 17.226 -10.980 -12.262 1.00 92.88 89 ASN A CA 1
ATOM 700 C C . ASN A 1 89 ? 16.196 -11.299 -13.352 1.00 92.88 89 ASN A C 1
ATOM 702 O O . ASN A 1 89 ? 16.575 -11.496 -14.500 1.00 92.88 89 ASN A O 1
ATOM 706 N N . LEU A 1 90 ? 14.909 -11.349 -13.000 1.00 94.75 90 LEU A N 1
ATOM 707 C CA . LEU A 1 90 ? 13.810 -11.526 -13.952 1.00 94.75 90 LEU A CA 1
ATOM 708 C C . LEU A 1 90 ? 13.430 -10.230 -14.684 1.00 94.75 90 LEU A C 1
ATOM 710 O O . LEU A 1 90 ? 12.563 -10.271 -15.552 1.00 94.75 90 LEU A O 1
ATOM 714 N N . GLU A 1 91 ? 14.028 -9.092 -14.313 1.00 95.56 91 GLU A N 1
ATOM 715 C CA . GLU A 1 91 ? 13.803 -7.780 -14.932 1.00 95.56 91 GLU A CA 1
ATOM 716 C C . GLU A 1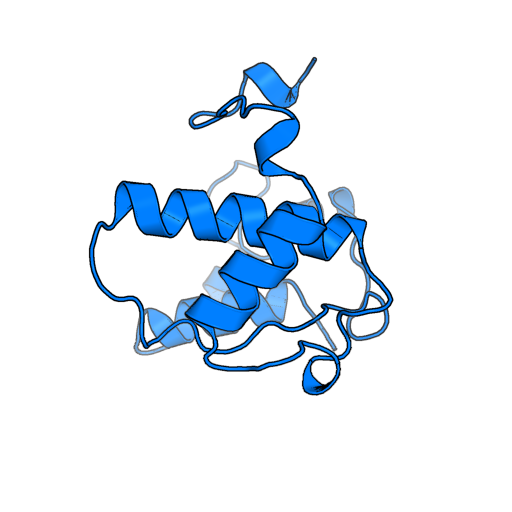 91 ? 12.310 -7.462 -15.156 1.00 95.56 91 GLU A C 1
ATOM 718 O O . GLU A 1 91 ? 11.891 -7.025 -16.230 1.00 95.56 91 GLU A O 1
ATOM 723 N N . LEU A 1 92 ? 11.474 -7.720 -14.137 1.00 94.25 92 LEU A N 1
ATOM 724 C CA . LEU A 1 92 ? 10.010 -7.700 -14.282 1.00 94.25 92 LEU A CA 1
ATOM 725 C C . LEU A 1 92 ? 9.486 -6.337 -14.753 1.00 94.25 92 LEU A C 1
ATOM 727 O O . LEU A 1 92 ? 8.712 -6.257 -15.704 1.00 94.25 92 LEU A O 1
ATOM 731 N N . THR A 1 93 ? 9.920 -5.259 -14.099 1.00 95.19 93 THR A N 1
ATOM 732 C CA . THR A 1 93 ? 9.595 -3.868 -14.476 1.00 95.19 93 THR A CA 1
ATOM 733 C C . THR A 1 93 ? 10.812 -2.964 -14.577 1.00 95.19 93 THR A C 1
ATOM 735 O O . THR A 1 93 ? 10.686 -1.843 -15.058 1.00 95.19 93 THR A O 1
ATOM 738 N N . ARG A 1 94 ? 11.982 -3.413 -14.120 1.00 94.62 94 ARG A N 1
ATOM 739 C CA . ARG A 1 94 ? 13.243 -2.676 -14.210 1.00 94.62 94 ARG A CA 1
ATOM 740 C C . ARG A 1 94 ? 14.354 -3.613 -14.630 1.00 94.62 94 ARG A C 1
ATOM 742 O O . ARG A 1 94 ? 14.451 -4.704 -14.076 1.00 94.62 94 ARG A O 1
ATOM 749 N N . ASN A 1 95 ? 15.182 -3.170 -15.564 1.00 94.69 95 ASN A N 1
ATOM 750 C CA . ASN A 1 95 ? 16.360 -3.917 -15.981 1.00 94.69 95 ASN A CA 1
ATOM 751 C C . ASN A 1 95 ? 17.504 -3.776 -14.958 1.00 94.69 95 ASN A C 1
ATOM 753 O O . ASN A 1 95 ? 17.441 -2.968 -14.022 1.00 94.69 95 ASN A O 1
ATOM 757 N N . LEU A 1 96 ? 18.575 -4.547 -15.136 1.00 93.00 96 LEU A N 1
ATOM 758 C CA . LEU A 1 96 ? 19.741 -4.566 -14.250 1.00 93.00 96 LEU A CA 1
ATOM 759 C C . LEU A 1 96 ? 20.490 -3.225 -14.200 1.00 93.00 96 LEU A C 1
ATOM 761 O O . LEU A 1 96 ? 21.129 -2.933 -13.186 1.00 93.00 96 LEU A O 1
ATOM 765 N N . ALA A 1 97 ? 20.382 -2.403 -15.249 1.00 93.44 97 ALA A N 1
ATOM 766 C CA . ALA A 1 97 ? 20.931 -1.046 -15.304 1.00 93.44 97 ALA A CA 1
ATOM 767 C C . ALA A 1 97 ? 20.034 0.003 -14.610 1.00 93.44 97 ALA A C 1
ATOM 769 O O . ALA A 1 97 ? 20.445 1.149 -14.428 1.00 93.44 97 ALA A O 1
ATOM 770 N N . GLY A 1 98 ? 18.827 -0.380 -14.180 1.00 91.00 98 GLY A N 1
ATOM 771 C CA . GLY A 1 98 ? 17.862 0.482 -13.497 1.00 91.00 98 GLY A CA 1
ATOM 772 C C . GLY A 1 98 ? 16.896 1.237 -14.418 1.00 91.00 98 GLY A C 1
ATOM 773 O O . GLY A 1 98 ? 16.111 2.045 -13.908 1.00 91.00 98 GLY A O 1
ATOM 774 N N . GLY A 1 99 ? 16.943 0.976 -15.727 1.00 94.69 99 GLY A N 1
ATOM 775 C CA . GLY A 1 99 ? 16.008 1.476 -16.737 1.00 94.69 99 GLY A CA 1
ATOM 776 C C . GLY A 1 99 ? 14.730 0.637 -16.846 1.00 94.69 99 GLY A C 1
ATOM 777 O O . GLY A 1 99 ? 14.543 -0.336 -16.111 1.00 94.69 99 GLY A O 1
ATOM 778 N N . TYR A 1 100 ? 13.831 1.036 -17.748 1.00 95.31 100 TYR A N 1
ATOM 779 C CA . TYR A 1 100 ? 12.523 0.385 -17.966 1.00 95.31 100 TYR A CA 1
ATOM 780 C C . TYR A 1 100 ? 12.461 -0.403 -19.285 1.00 95.31 100 TYR A C 1
ATOM 782 O O . TYR A 1 100 ? 11.559 -1.216 -19.495 1.00 95.31 100 TYR A O 1
ATOM 790 N N . GLU A 1 101 ? 13.421 -0.172 -20.172 1.00 95.25 101 GLU A N 1
ATOM 791 C CA . GLU A 1 101 ? 13.607 -0.858 -21.442 1.00 95.25 101 GLU A CA 1
ATOM 792 C C . GLU A 1 101 ? 14.034 -2.321 -21.267 1.00 95.25 101 GLU A C 1
ATOM 794 O O . GLU A 1 101 ? 14.749 -2.661 -20.324 1.00 95.25 101 GLU A O 1
ATOM 799 N N . ASN A 1 102 ? 13.620 -3.170 -22.213 1.00 95.62 102 ASN A N 1
ATOM 800 C CA . ASN A 1 102 ? 13.933 -4.605 -22.264 1.00 95.62 102 ASN A CA 1
ATOM 801 C C . ASN A 1 102 ? 13.476 -5.404 -21.031 1.00 95.62 102 ASN A C 1
ATOM 803 O O . ASN A 1 102 ? 14.035 -6.446 -20.719 1.00 95.62 102 ASN A O 1
ATOM 807 N N . THR A 1 103 ? 12.436 -4.931 -20.348 1.00 97.25 103 THR A N 1
ATOM 808 C CA . THR A 1 103 ? 11.813 -5.615 -19.207 1.00 97.25 103 THR A CA 1
ATOM 809 C C . THR A 1 103 ? 10.633 -6.467 -19.657 1.00 97.25 103 THR A C 1
ATOM 811 O O . THR A 1 103 ? 10.030 -6.199 -20.705 1.00 97.25 103 THR A O 1
ATOM 814 N N . LEU A 1 104 ? 10.231 -7.444 -18.838 1.00 95.81 104 LEU A N 1
ATOM 815 C CA . LEU A 1 104 ? 9.026 -8.240 -19.105 1.00 95.81 104 LEU A CA 1
ATOM 816 C C . LEU A 1 104 ? 7.790 -7.339 -19.272 1.00 95.81 104 LEU A C 1
ATOM 818 O O . LEU A 1 104 ? 7.016 -7.498 -20.217 1.00 95.81 104 LEU A O 1
ATOM 822 N N . SER A 1 105 ? 7.647 -6.347 -18.390 1.00 96.88 105 SER A N 1
ATOM 823 C CA . SER A 1 105 ? 6.606 -5.321 -18.471 1.00 96.88 105 SER A CA 1
ATOM 824 C C . SER A 1 105 ? 6.637 -4.567 -19.803 1.00 96.88 105 SER A C 1
ATOM 826 O O . SER A 1 105 ? 5.600 -4.466 -20.450 1.00 96.88 105 SER A O 1
ATOM 828 N N . SER A 1 106 ? 7.806 -4.123 -20.284 1.00 96.19 106 SER A N 1
ATOM 829 C CA . SER A 1 106 ? 7.902 -3.379 -21.554 1.00 96.19 106 SER A CA 1
ATOM 830 C C . SER A 1 106 ? 7.434 -4.171 -22.784 1.00 96.19 106 SER A C 1
ATOM 832 O O . SER A 1 106 ? 7.022 -3.582 -23.783 1.00 96.19 106 SER A O 1
ATOM 834 N N . ILE A 1 107 ? 7.472 -5.505 -22.709 1.00 96.50 107 ILE A N 1
ATOM 835 C CA . ILE A 1 107 ? 7.014 -6.402 -23.775 1.00 96.50 107 ILE A CA 1
ATOM 836 C C . ILE A 1 107 ? 5.500 -6.640 -23.672 1.00 96.50 107 ILE A C 1
ATOM 838 O O . ILE A 1 107 ? 4.796 -6.601 -24.689 1.00 96.50 107 ILE A O 1
ATOM 842 N N . LEU A 1 108 ? 5.008 -6.898 -22.455 1.00 97.06 108 LEU A N 1
ATOM 843 C CA . LEU A 1 108 ? 3.620 -7.292 -22.188 1.00 97.06 108 LEU A CA 1
ATOM 844 C C . LEU A 1 108 ? 2.650 -6.111 -22.073 1.00 97.06 108 LEU A C 1
ATOM 846 O O . LEU A 1 108 ? 1.459 -6.275 -22.345 1.00 97.06 108 LEU A O 1
ATOM 850 N N . ASP A 1 109 ? 3.120 -4.933 -21.666 1.00 96.75 109 ASP A N 1
ATOM 851 C CA . ASP A 1 109 ? 2.259 -3.778 -21.440 1.00 96.75 109 ASP A CA 1
ATOM 852 C C . ASP A 1 109 ? 1.789 -3.160 -22.758 1.00 96.75 109 ASP A C 1
ATOM 854 O O . ASP A 1 109 ? 2.461 -2.357 -23.405 1.00 96.75 109 ASP A O 1
ATOM 858 N N . ARG A 1 110 ? 0.582 -3.560 -23.153 1.00 96.75 110 ARG A N 1
ATOM 859 C CA . ARG A 1 110 ? -0.188 -2.989 -24.266 1.00 96.75 110 ARG A CA 1
ATOM 860 C C . ARG A 1 110 ? -1.438 -2.268 -23.772 1.00 96.75 110 ARG A C 1
ATOM 862 O O . ARG A 1 110 ? -2.402 -2.109 -24.519 1.00 96.75 110 ARG A O 1
ATOM 869 N N . SER A 1 111 ? -1.459 -1.883 -22.497 1.00 97.12 111 SER A N 1
ATOM 870 C CA . SER A 1 111 ? -2.629 -1.252 -21.903 1.00 97.12 111 SER A CA 1
ATOM 871 C C . SER A 1 111 ? -2.907 0.115 -22.536 1.00 97.12 111 SER A C 1
ATOM 873 O O . SER A 1 111 ? -2.010 0.909 -22.803 1.00 97.12 111 SER A O 1
ATOM 875 N N . SER A 1 112 ? -4.184 0.420 -22.765 1.00 97.56 112 SER A N 1
ATOM 876 C CA . SER A 1 112 ? -4.594 1.709 -23.341 1.00 97.56 112 SER A CA 1
ATOM 877 C C . SER A 1 112 ? -4.692 2.832 -22.303 1.00 97.56 112 SER A C 1
ATOM 879 O O . SER A 1 112 ? -4.995 3.969 -22.652 1.00 97.56 112 SER A O 1
ATOM 881 N N . THR A 1 113 ? -4.490 2.530 -21.015 1.00 98.06 113 THR A N 1
ATOM 882 C CA . THR A 1 113 ? -4.606 3.505 -19.924 1.00 98.06 113 THR A CA 1
ATOM 883 C C . THR A 1 113 ? -3.497 3.319 -18.896 1.00 98.06 113 THR A C 1
ATOM 885 O O . THR A 1 113 ? -3.093 2.199 -18.588 1.00 98.06 113 THR A O 1
ATOM 888 N N . ALA A 1 114 ? -3.083 4.415 -18.258 1.00 97.00 114 ALA A N 1
ATOM 889 C CA . ALA A 1 114 ? -2.103 4.372 -17.172 1.00 97.00 114 ALA A CA 1
ATOM 890 C C . ALA A 1 114 ? -2.572 3.540 -15.958 1.00 97.00 114 ALA A C 1
ATOM 892 O O . ALA A 1 114 ? -1.757 3.063 -15.171 1.00 97.00 114 ALA A O 1
ATOM 893 N N . MET A 1 115 ? -3.886 3.371 -15.757 1.00 96.69 115 MET A N 1
ATOM 894 C CA . MET A 1 115 ? -4.408 2.473 -14.717 1.00 96.69 115 MET A CA 1
ATOM 895 C C . MET A 1 115 ? -4.224 1.000 -15.094 1.00 96.69 115 MET A C 1
ATOM 897 O O . MET A 1 115 ? -3.837 0.214 -14.232 1.00 96.69 115 MET A O 1
ATOM 901 N N . GLY A 1 116 ? -4.428 0.645 -16.367 1.00 97.44 116 GLY A N 1
ATOM 902 C CA . GLY A 1 116 ? -4.179 -0.704 -16.878 1.00 97.44 116 GLY A CA 1
ATOM 903 C C . GLY A 1 116 ? -2.710 -1.109 -16.753 1.00 97.44 116 GLY A C 1
ATOM 904 O O . GLY A 1 116 ? -2.422 -2.173 -16.214 1.00 97.44 116 GLY A O 1
ATOM 905 N N . SER A 1 117 ? -1.789 -0.221 -17.135 1.00 96.94 117 SER A N 1
ATOM 906 C CA . SER A 1 117 ? -0.339 -0.433 -16.995 1.00 96.94 117 SER A CA 1
ATOM 907 C C . SER A 1 117 ? 0.054 -0.691 -15.535 1.00 96.94 117 SER A C 1
ATOM 909 O O . SER A 1 117 ? 0.727 -1.670 -15.208 1.00 96.94 117 SER A O 1
ATOM 911 N N . ARG A 1 118 ? -0.449 0.139 -14.607 1.00 96.25 118 ARG A N 1
ATOM 912 C CA . ARG A 1 118 ? -0.215 -0.035 -13.162 1.00 96.25 118 ARG A CA 1
ATOM 913 C C . ARG A 1 118 ? -0.780 -1.352 -12.626 1.00 96.25 118 ARG A C 1
ATOM 915 O O . ARG A 1 118 ? -0.142 -1.978 -11.782 1.00 96.25 118 ARG A O 1
ATOM 922 N N . LEU A 1 119 ? -1.953 -1.774 -13.101 1.00 95.44 119 LEU A N 1
ATOM 923 C CA . LEU A 1 119 ? -2.555 -3.051 -12.714 1.00 95.44 119 LEU A CA 1
ATOM 924 C C . LEU A 1 119 ? -1.713 -4.237 -13.197 1.00 95.44 119 LEU A C 1
ATOM 926 O O . LEU A 1 119 ? -1.393 -5.100 -12.384 1.00 95.44 119 LEU A O 1
ATOM 930 N N . LEU A 1 120 ? -1.307 -4.242 -14.469 1.00 95.81 120 LEU A N 1
ATOM 931 C CA . LEU A 1 120 ? -0.436 -5.276 -15.030 1.00 95.81 120 LEU A CA 1
ATOM 932 C C . LEU A 1 120 ? 0.882 -5.368 -14.255 1.00 95.81 120 LEU A C 1
ATOM 934 O O . LEU A 1 120 ? 1.283 -6.451 -13.841 1.00 95.81 120 LEU A O 1
ATOM 938 N N . ASN A 1 121 ? 1.524 -4.229 -13.992 1.00 94.94 121 ASN A N 1
ATOM 939 C CA . ASN A 1 121 ? 2.784 -4.191 -13.250 1.00 94.94 121 ASN A CA 1
ATOM 940 C C . ASN A 1 121 ? 2.660 -4.764 -11.835 1.00 94.94 121 ASN A C 1
ATOM 942 O O . ASN A 1 121 ? 3.584 -5.430 -11.368 1.00 94.94 121 ASN A O 1
ATOM 946 N N . ARG A 1 122 ? 1.520 -4.549 -11.168 1.00 92.31 122 ARG A N 1
ATOM 947 C CA . ARG A 1 122 ? 1.220 -5.177 -9.876 1.00 92.31 122 ARG A CA 1
ATOM 948 C C . ARG A 1 122 ? 1.089 -6.695 -10.004 1.00 92.31 122 ARG A C 1
ATOM 950 O O . ARG A 1 122 ? 1.711 -7.400 -9.221 1.00 92.31 122 ARG A O 1
ATOM 957 N N . TRP A 1 123 ? 0.361 -7.196 -11.003 1.00 92.56 123 TRP A N 1
ATOM 958 C CA . TRP A 1 123 ? 0.225 -8.642 -11.237 1.00 92.56 123 TRP A CA 1
ATOM 959 C C . TRP A 1 123 ? 1.558 -9.323 -11.538 1.00 92.56 123 TRP A C 1
ATOM 961 O O . TRP A 1 123 ? 1.824 -10.393 -11.007 1.00 92.56 123 TRP A O 1
ATOM 971 N N . LEU A 1 124 ? 2.441 -8.680 -12.307 1.00 92.75 124 LEU A N 1
ATOM 972 C CA . LEU A 1 124 ? 3.785 -9.213 -12.559 1.00 92.75 124 LEU A CA 1
ATOM 973 C C . LEU A 1 124 ? 4.613 -9.371 -11.272 1.00 92.75 124 LEU A C 1
ATOM 975 O O . LEU A 1 124 ? 5.477 -10.238 -11.212 1.00 92.75 124 LEU A O 1
ATOM 979 N N . HIS A 1 125 ? 4.351 -8.558 -10.242 1.00 90.12 125 HIS A N 1
ATOM 980 C CA . HIS A 1 125 ? 5.024 -8.643 -8.939 1.00 90.12 125 HIS A CA 1
ATOM 981 C C . HIS A 1 125 ? 4.332 -9.577 -7.940 1.00 90.12 125 HIS A C 1
ATOM 983 O O . HIS A 1 125 ? 4.927 -9.899 -6.912 1.00 90.12 125 HIS A O 1
ATOM 989 N N . GLN A 1 126 ? 3.097 -9.986 -8.228 1.00 86.75 126 GLN A N 1
ATOM 990 C CA . GLN A 1 126 ? 2.252 -10.828 -7.385 1.00 86.75 126 GLN A CA 1
ATOM 991 C C . GLN A 1 126 ? 1.644 -11.965 -8.233 1.00 86.75 126 GLN A C 1
ATOM 993 O O . GLN A 1 126 ? 0.428 -11.997 -8.431 1.00 86.75 126 GLN A O 1
ATOM 998 N N . PRO A 1 127 ? 2.475 -12.862 -8.802 1.00 82.00 127 PRO A N 1
ATOM 999 C CA . PRO A 1 127 ? 1.978 -14.009 -9.559 1.00 82.00 127 PRO A CA 1
ATOM 1000 C C . PRO A 1 127 ? 1.187 -14.953 -8.645 1.00 82.00 127 PRO A C 1
ATOM 1002 O O . PRO A 1 127 ? 1.662 -15.280 -7.557 1.00 82.00 127 PRO A O 1
ATOM 1005 N N . LEU A 1 128 ? -0.008 -15.354 -9.092 1.00 74.81 128 LEU A N 1
ATOM 1006 C CA . LEU A 1 128 ? -0.877 -16.329 -8.415 1.00 74.81 128 LEU A CA 1
ATOM 1007 C C . LEU A 1 128 ? -0.234 -17.719 -8.341 1.00 74.81 128 LEU A C 1
ATOM 1009 O O . LEU A 1 128 ? 0.473 -18.090 -9.306 1.00 74.81 128 LEU A O 1
#

Sequence (128 aa):
SELQAYKGLRRLGEWEYELANAQKVLNQQIGTRHLDGFGVSEYPLALSAAGCLMQYVQDTQRTALPHINAIIVESQNQFIQLDATSRKNLELTRNLAGGYENTLSSILDRSSTAMGSRLLNRWLHQPL

Organism: NCBI:txid3062664

Radius of gyration: 18.2 Å; chains: 1; bounding box: 39×36×45 Å

Secondary structure (DSSP, 8-state):
-GGGGSTT-----GGGG-HHHHHHHHHHHHT-S-SGGGT-TT-HHHHHHHHHHHHHHHHHH-S--TT-----PPPGGGS----HHHHHHTTSSS-TTS-STTSHHHHH---SSHHHHHHHHHHHHS--

Foldseek 3Di:
DVLVPDDPDDDDDPVLLDLVQLQVLLCVLQVHPGQVVQVCPVPSNVSSVNSSVSVVVCVVVVDRDNVPNGDHDDDPVQFDDDDPVRCAVQQQQAHVVGDRPPHVLVVPPPDPDPVSSVVVSVCSVGPD

pLDDT: mean 91.19, std 7.86, range [58.25, 98.06]